Protein AF-A0A935CNL3-F1 (afdb_monomer_lite)

Radius of gyration: 14.22 Å; chains: 1; bounding box: 35×28×34 Å

Secondary structure (DSSP, 8-state):
---TT--TTTTEEEEE-S-SSS-----SSS-SEEEEETTTTEEEEEEE-TTT-SS-B---TTT-TTTTHHHHHHHHHHHHHH-SS-TTHHHHHHHHHHHHHHHHHTPPPPTTEEEEEE-TTS----B-HHHHTTTEEE-

Structure (mmCIF, N/CA/C/O backbone):
data_AF-A0A935CNL3-F1
#
_entry.id   AF-A0A935CNL3-F1
#
loop_
_atom_site.group_PDB
_atom_site.id
_atom_site.type_symbol
_atom_site.label_atom_id
_atom_site.label_alt_id
_atom_site.label_comp_id
_atom_site.label_asym_id
_atom_site.label_entity_id
_atom_site.label_seq_id
_atom_site.pdbx_PDB_ins_code
_atom_site.Cartn_x
_atom_site.Cartn_y
_atom_site.Cartn_z
_atom_site.occupancy
_atom_site.B_iso_or_equiv
_atom_site.auth_seq_id
_atom_site.auth_comp_id
_atom_site.auth_asym_id
_atom_site.auth_atom_id
_atom_site.pdbx_PDB_model_num
ATOM 1 N N . MET A 1 1 ? -12.147 -8.219 -18.347 1.00 42.09 1 MET A N 1
ATOM 2 C CA . MET A 1 1 ? -12.420 -8.353 -16.898 1.00 42.09 1 MET A CA 1
ATOM 3 C C . MET A 1 1 ? -11.067 -8.352 -16.211 1.00 42.09 1 MET A C 1
ATOM 5 O O . MET A 1 1 ? -10.337 -9.286 -16.493 1.00 42.09 1 MET A O 1
ATOM 9 N N . GLY A 1 2 ? -10.718 -7.278 -15.487 1.00 47.72 2 GLY A N 1
ATOM 10 C CA . GLY A 1 2 ? -9.345 -6.951 -15.050 1.00 47.72 2 GLY A CA 1
ATOM 11 C C . GLY A 1 2 ? -9.017 -7.225 -13.573 1.00 47.72 2 GLY A C 1
ATOM 12 O O . GLY A 1 2 ? -8.081 -6.627 -13.051 1.00 47.72 2 GLY A O 1
ATOM 13 N N . PHE A 1 3 ? -9.809 -8.076 -12.907 1.00 57.94 3 PHE A N 1
ATOM 14 C CA . PHE A 1 3 ? -9.701 -8.392 -11.477 1.00 57.94 3 PHE A CA 1
ATOM 15 C C . PHE A 1 3 ? -10.075 -9.843 -11.131 1.00 57.94 3 PHE A C 1
ATOM 17 O O . PHE A 1 3 ? -10.598 -10.118 -10.048 1.00 57.94 3 PHE A O 1
ATOM 24 N N . GLN A 1 4 ? -9.860 -10.792 -12.042 1.00 59.75 4 GLN A N 1
ATOM 25 C CA . GLN A 1 4 ? -10.315 -12.179 -11.856 1.00 59.75 4 GLN A CA 1
ATOM 26 C C . GLN A 1 4 ? -9.685 -12.866 -10.629 1.00 59.75 4 GLN A C 1
ATOM 28 O O . GLN A 1 4 ? -10.276 -13.785 -10.064 1.00 59.75 4 GLN A O 1
ATOM 33 N N . HIS A 1 5 ? -8.533 -12.380 -10.157 1.00 67.00 5 HIS A N 1
ATOM 34 C CA . HIS A 1 5 ? -7.832 -12.900 -8.975 1.00 67.00 5 HIS A CA 1
ATOM 35 C C . HIS A 1 5 ? -8.380 -12.424 -7.618 1.00 67.00 5 HIS A C 1
ATOM 37 O O . HIS A 1 5 ? -7.901 -12.868 -6.569 1.00 67.00 5 HIS A O 1
ATOM 43 N N . TYR A 1 6 ? -9.369 -11.532 -7.622 1.00 72.38 6 TYR A N 1
ATOM 44 C CA . TYR A 1 6 ? -9.961 -10.932 -6.429 1.00 72.38 6 TYR A CA 1
ATOM 45 C C . TYR A 1 6 ? -11.408 -11.395 -6.263 1.00 72.38 6 TYR A C 1
ATOM 47 O O . TYR A 1 6 ? -12.361 -10.618 -6.334 1.00 72.38 6 TYR A O 1
ATOM 55 N N . SER A 1 7 ? -11.579 -12.702 -6.070 1.00 75.88 7 SER A N 1
ATOM 56 C CA . SER A 1 7 ? -12.902 -13.291 -5.892 1.00 75.88 7 SER A CA 1
ATOM 57 C C . SER A 1 7 ? -13.419 -13.091 -4.460 1.00 75.88 7 SER A C 1
ATOM 59 O O . SER A 1 7 ? -12.696 -13.290 -3.477 1.00 75.88 7 SER A O 1
ATOM 61 N N . GLN A 1 8 ? -14.712 -12.774 -4.323 1.00 74.62 8 GLN A N 1
ATOM 62 C CA . GLN A 1 8 ? -15.372 -12.721 -3.011 1.00 74.62 8 GLN A CA 1
ATOM 63 C C . GLN A 1 8 ? -15.357 -14.083 -2.299 1.00 74.62 8 GLN A C 1
ATOM 65 O O . GLN A 1 8 ? -15.294 -14.140 -1.070 1.00 74.62 8 GLN A O 1
ATOM 70 N N . LYS A 1 9 ? -15.360 -15.192 -3.058 1.00 77.69 9 LYS A N 1
ATOM 71 C CA . LYS A 1 9 ? -15.259 -16.556 -2.508 1.00 77.69 9 LYS A CA 1
ATOM 72 C C . LYS A 1 9 ? -13.958 -16.740 -1.721 1.00 77.69 9 LYS A C 1
ATOM 74 O O . LYS A 1 9 ? -13.969 -17.310 -0.625 1.00 77.69 9 LYS A O 1
ATOM 79 N N . ASP A 1 10 ? -12.874 -16.147 -2.207 1.00 81.00 10 ASP A N 1
ATOM 80 C CA . ASP A 1 10 ? -11.557 -16.182 -1.565 1.00 81.00 10 ASP A CA 1
ATOM 81 C C . ASP A 1 10 ? -11.392 -15.107 -0.479 1.00 81.00 10 ASP A C 1
ATOM 83 O O . ASP A 1 10 ? -10.337 -15.002 0.142 1.00 81.00 10 ASP A O 1
ATOM 87 N N . GLY A 1 11 ? -12.451 -14.342 -0.191 1.00 81.62 11 GLY A N 1
ATOM 88 C CA . GLY A 1 11 ? -12.484 -13.331 0.863 1.00 81.62 11 GLY A CA 1
ATOM 89 C C . GLY A 1 11 ? -12.045 -11.937 0.427 1.00 81.62 11 GLY A C 1
ATOM 90 O O . GLY A 1 11 ? -11.895 -11.086 1.300 1.00 81.62 11 GLY A O 1
ATOM 91 N N . TRP A 1 12 ? -11.842 -11.702 -0.874 1.00 83.62 12 TRP A N 1
ATOM 92 C CA . TRP A 1 12 ? -11.482 -10.388 -1.405 1.00 83.62 12 TRP A CA 1
ATOM 93 C C . TRP A 1 12 ? -12.696 -9.472 -1.550 1.00 83.62 12 TRP A C 1
ATOM 95 O O . TRP A 1 12 ? -13.738 -9.860 -2.074 1.00 83.62 12 TRP A O 1
ATOM 105 N N . GLU A 1 13 ? -12.518 -8.228 -1.131 1.00 83.88 13 GLU A N 1
ATOM 106 C CA . GLU A 1 13 ? -13.476 -7.138 -1.245 1.00 83.88 13 GLU A CA 1
ATOM 107 C C . GLU A 1 13 ? -12.783 -5.970 -1.948 1.00 83.88 13 GLU A C 1
ATOM 109 O O . GLU A 1 13 ? -11.733 -5.499 -1.503 1.00 83.88 13 GLU A O 1
ATOM 114 N N . PHE A 1 14 ? -13.350 -5.513 -3.067 1.00 79.56 14 PHE A N 1
ATOM 115 C CA . PHE A 1 14 ? -12.860 -4.310 -3.729 1.00 79.56 14 PHE A CA 1
ATOM 116 C C . PHE A 1 14 ? -13.312 -3.080 -2.972 1.00 79.56 14 PHE A C 1
ATOM 118 O O . PHE A 1 14 ? -14.503 -2.857 -2.781 1.00 79.56 14 PHE A O 1
ATOM 125 N N . ILE A 1 15 ? -12.331 -2.278 -2.588 1.00 77.25 15 ILE A N 1
ATOM 126 C CA . ILE A 1 15 ? -12.545 -0.976 -1.971 1.00 77.25 15 ILE A CA 1
ATOM 127 C C . ILE A 1 15 ? -12.544 0.109 -3.052 1.00 77.25 15 ILE A C 1
ATOM 129 O O . ILE A 1 15 ? -13.285 1.084 -2.961 1.00 77.25 15 ILE A O 1
ATOM 133 N N . GLN A 1 16 ? -11.739 -0.088 -4.103 1.00 72.25 16 GLN A N 1
ATOM 134 C CA . GLN A 1 16 ? -11.668 0.782 -5.275 1.00 72.25 16 GLN A CA 1
ATOM 135 C C . GLN A 1 16 ? -11.204 -0.007 -6.506 1.00 72.25 16 GLN A C 1
ATOM 137 O O . GLN A 1 16 ? -10.360 -0.894 -6.391 1.00 72.25 16 GLN A O 1
ATOM 142 N N . GLY A 1 17 ? -11.709 0.342 -7.688 1.00 57.78 17 GLY A N 1
ATOM 143 C CA . GLY A 1 17 ? -11.221 -0.172 -8.968 1.00 57.78 17 GLY A CA 1
ATOM 144 C C . GLY A 1 17 ? -11.500 0.800 -10.122 1.00 57.78 17 GLY A C 1
ATOM 145 O O . GLY A 1 17 ? -12.279 1.741 -9.947 1.00 57.78 17 GLY A O 1
ATOM 146 N N . PRO A 1 18 ? -10.902 0.581 -11.307 1.00 47.66 18 PRO A N 1
ATOM 147 C CA . PRO A 1 18 ? -11.195 1.332 -12.511 1.00 47.66 18 PRO A CA 1
ATOM 148 C C . PRO A 1 18 ? -12.648 1.054 -12.897 1.00 47.66 18 PRO A C 1
ATOM 150 O O . PRO A 1 18 ? -13.087 -0.094 -12.980 1.00 47.66 18 PRO A O 1
ATOM 153 N N . SER A 1 19 ? -13.393 2.138 -13.070 1.00 40.72 19 SER A N 1
ATOM 154 C CA . SER A 1 19 ? -14.832 2.198 -13.323 1.00 40.72 19 SER A CA 1
ATOM 155 C C . SER A 1 19 ? -15.394 1.019 -14.133 1.00 40.72 19 SER A C 1
ATOM 157 O O . SER A 1 19 ? -15.134 0.893 -15.330 1.00 40.72 19 SER A O 1
ATOM 159 N N . GLY A 1 20 ? -16.241 0.214 -13.485 1.00 31.59 20 GLY A N 1
ATOM 160 C CA . GLY A 1 20 ? -17.064 -0.817 -14.112 1.00 31.59 20 GLY A CA 1
ATOM 161 C C . GLY A 1 20 ? -18.335 -1.094 -13.301 1.00 31.59 20 GLY A C 1
ATOM 162 O O . GLY A 1 20 ? -18.292 -1.764 -12.277 1.00 31.59 20 GLY A O 1
ATOM 163 N N . SER A 1 21 ? -19.472 -0.593 -13.795 1.00 30.62 21 SER A N 1
ATOM 164 C CA . SER A 1 21 ? -20.876 -0.764 -13.348 1.00 30.62 21 SER A CA 1
ATOM 165 C C . SER A 1 21 ? -21.386 -0.100 -12.054 1.00 30.62 21 SER A C 1
ATOM 167 O O . SER A 1 21 ? -22.590 0.118 -11.973 1.00 30.62 21 SER A O 1
ATOM 169 N N . GLN A 1 22 ? -20.549 0.337 -11.110 1.00 34.78 22 GLN A N 1
ATOM 170 C CA . GLN A 1 22 ? -20.967 1.296 -10.068 1.00 34.78 22 GLN A CA 1
ATOM 171 C C . GLN A 1 22 ? -19.865 2.339 -9.875 1.00 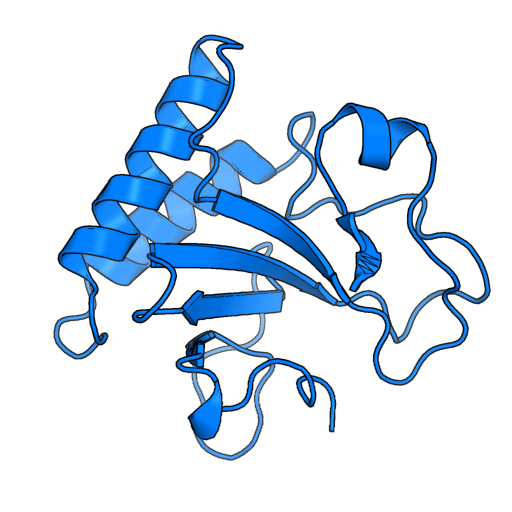34.78 22 GLN A C 1
ATOM 173 O O . GLN A 1 22 ? -18.770 2.037 -9.410 1.00 34.78 22 GLN A O 1
ATOM 178 N N . GLY A 1 23 ? -20.116 3.545 -10.384 1.00 37.50 23 GLY A N 1
ATOM 179 C CA . GLY A 1 23 ? -19.107 4.579 -10.562 1.00 37.50 23 GLY A CA 1
ATOM 180 C C . GLY A 1 23 ? -18.668 5.226 -9.256 1.00 37.50 23 GLY A C 1
ATOM 181 O O . GLY A 1 23 ? -19.484 5.827 -8.575 1.00 37.50 23 GLY A O 1
ATOM 182 N N . HIS A 1 24 ? -17.363 5.200 -8.989 1.00 34.09 24 HIS A N 1
ATOM 183 C CA . HIS A 1 24 ? -16.678 6.223 -8.205 1.00 34.09 24 HIS A CA 1
ATOM 184 C C . HIS A 1 24 ? -15.391 6.624 -8.949 1.00 34.09 24 HIS A C 1
ATOM 186 O O . HIS A 1 24 ? -14.572 5.785 -9.311 1.00 34.09 24 HIS A O 1
ATOM 192 N N . PHE A 1 25 ? -15.327 7.922 -9.251 1.00 32.03 25 PHE A N 1
ATOM 193 C CA . PHE A 1 25 ? -14.335 8.734 -9.967 1.00 32.03 25 PHE A CA 1
ATOM 194 C C . PHE A 1 25 ? -13.012 8.078 -10.411 1.00 32.03 25 PHE A C 1
ATOM 196 O O . PHE A 1 25 ? -12.096 7.846 -9.627 1.00 32.03 25 PHE A O 1
ATOM 203 N N . VAL A 1 26 ? -12.887 7.931 -11.733 1.00 42.19 26 VAL A N 1
ATOM 204 C CA . VAL A 1 26 ? -11.616 7.894 -12.464 1.00 42.19 26 VAL A CA 1
ATOM 205 C C . VAL A 1 26 ? -11.204 9.339 -12.731 1.00 42.19 26 VAL A C 1
ATOM 207 O O . VAL A 1 26 ? -11.957 10.048 -13.384 1.00 42.19 26 VAL A O 1
ATOM 210 N N . THR A 1 27 ? -10.054 9.745 -12.186 1.00 36.88 27 THR A N 1
ATOM 211 C CA . THR A 1 27 ? -9.025 10.667 -12.722 1.00 36.88 27 THR A CA 1
ATOM 212 C C . THR A 1 27 ? -8.308 11.324 -11.545 1.00 36.88 27 THR A C 1
ATOM 214 O O . THR A 1 27 ? -8.741 12.338 -11.003 1.00 36.88 27 THR A O 1
ATOM 217 N N . GLY A 1 28 ? -7.188 10.743 -11.148 1.00 37.88 28 GLY A N 1
ATOM 218 C CA . GLY A 1 28 ? -6.268 11.307 -10.174 1.00 37.88 28 GLY A CA 1
ATOM 219 C C . GLY A 1 28 ? -5.082 10.370 -10.061 1.00 37.88 28 GLY A C 1
ATOM 220 O O . GLY A 1 28 ? -5.210 9.188 -10.354 1.00 37.88 28 GLY A O 1
ATOM 221 N N . SER A 1 29 ? -3.924 10.873 -9.663 1.00 50.22 29 SER A N 1
ATOM 222 C CA . SER A 1 29 ? -2.673 10.125 -9.481 1.00 50.22 29 SER A CA 1
ATOM 223 C C . SER A 1 29 ? -2.726 9.020 -8.405 1.00 50.22 29 SER A C 1
ATOM 225 O O . SER A 1 29 ? -1.680 8.650 -7.885 1.00 50.22 29 SER A O 1
ATOM 227 N N . SER A 1 30 ? -3.910 8.518 -8.047 1.00 64.00 30 SER A N 1
ATOM 228 C CA . SER A 1 30 ? -4.182 7.483 -7.051 1.00 64.00 30 SER A CA 1
ATOM 229 C C . SER A 1 30 ? -3.923 6.072 -7.588 1.00 64.00 30 SER A C 1
ATOM 231 O O . SER A 1 30 ? -3.618 5.884 -8.763 1.00 64.00 30 SER A O 1
ATOM 233 N N . PHE A 1 31 ? -4.044 5.068 -6.718 1.00 72.69 31 PHE A N 1
ATOM 234 C CA . PHE A 1 31 ? -4.003 3.661 -7.117 1.00 72.69 31 PHE A CA 1
ATOM 235 C C . PHE A 1 31 ? -5.104 3.350 -8.142 1.00 72.69 31 PHE A C 1
ATOM 237 O O . PHE A 1 31 ? -6.212 3.883 -8.042 1.00 72.69 31 PHE A O 1
ATOM 244 N N . ASP A 1 32 ? -4.813 2.467 -9.098 1.00 72.06 32 ASP A N 1
ATOM 245 C CA . ASP A 1 32 ? -5.811 2.000 -10.065 1.00 72.06 32 ASP A CA 1
ATOM 246 C C . ASP A 1 32 ? -6.851 1.101 -9.385 1.00 72.06 32 ASP A C 1
ATOM 248 O O . ASP A 1 32 ? -7.997 1.027 -9.822 1.00 72.06 32 ASP A O 1
ATOM 252 N N . GLY A 1 33 ? -6.479 0.445 -8.284 1.00 77.50 33 GLY A N 1
ATOM 253 C CA . GLY A 1 33 ? -7.416 -0.279 -7.441 1.00 77.50 33 GLY A CA 1
ATOM 254 C C . GLY A 1 33 ? -6.891 -0.539 -6.036 1.00 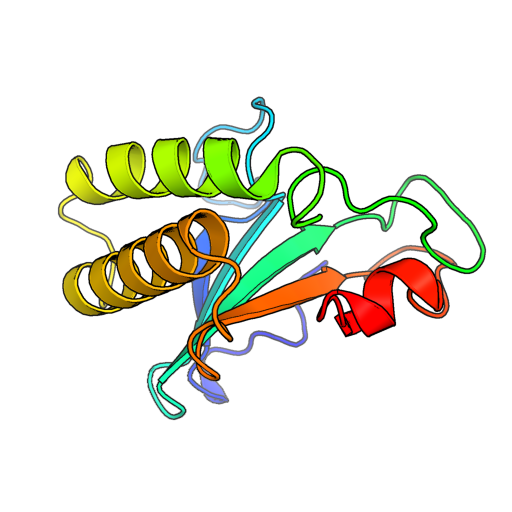77.50 33 GLY A C 1
ATOM 255 O O . GLY A 1 33 ? -5.706 -0.390 -5.739 1.00 77.50 33 GLY A O 1
ATOM 256 N N . MET A 1 34 ? -7.799 -0.961 -5.166 1.00 84.81 34 MET A N 1
ATOM 257 C CA . MET A 1 34 ? -7.487 -1.414 -3.822 1.00 84.81 34 MET A CA 1
ATOM 258 C C . MET A 1 34 ? -8.437 -2.537 -3.432 1.00 84.81 34 MET A C 1
ATOM 260 O O . MET A 1 34 ? -9.658 -2.400 -3.556 1.00 84.81 34 MET A O 1
ATOM 264 N N . ALA A 1 35 ? -7.875 -3.635 -2.942 1.00 88.00 35 ALA A N 1
ATOM 265 C CA . ALA A 1 35 ? -8.638 -4.803 -2.533 1.00 88.00 35 ALA A CA 1
ATOM 266 C C . ALA A 1 35 ? -8.184 -5.293 -1.160 1.00 88.00 35 ALA A C 1
ATOM 268 O O . ALA A 1 35 ? -6.987 -5.414 -0.902 1.00 88.00 35 ALA A O 1
ATOM 269 N N . TYR A 1 36 ? -9.142 -5.602 -0.292 1.00 89.25 36 TYR A N 1
ATOM 270 C CA . TYR A 1 36 ? -8.890 -6.131 1.042 1.00 89.25 36 TYR A CA 1
ATOM 271 C C . TYR A 1 36 ? -9.376 -7.576 1.140 1.00 89.25 36 TYR A C 1
ATOM 273 O O . TYR A 1 36 ? -10.503 -7.888 0.765 1.00 89.25 36 TYR A O 1
ATOM 281 N N . ASN A 1 37 ? -8.532 -8.474 1.639 1.00 90.81 37 ASN A N 1
ATOM 282 C CA . ASN A 1 37 ? -8.901 -9.838 1.964 1.00 90.81 37 ASN A CA 1
ATOM 283 C C . ASN A 1 37 ? -9.157 -9.959 3.465 1.00 90.81 37 ASN A C 1
ATOM 285 O O . ASN A 1 37 ? -8.213 -10.021 4.250 1.00 90.81 37 ASN A O 1
ATOM 289 N N . LYS A 1 38 ? -10.424 -10.072 3.864 1.00 87.94 38 LYS A N 1
ATOM 290 C CA . LYS A 1 38 ? -10.799 -10.186 5.284 1.00 87.94 38 LYS A CA 1
ATOM 291 C C . LYS A 1 38 ? -10.400 -11.506 5.941 1.00 87.94 38 LYS A C 1
ATOM 293 O O . LYS A 1 38 ? -10.314 -11.576 7.160 1.00 87.94 38 LYS A O 1
ATOM 298 N N . LYS A 1 39 ? -10.201 -12.570 5.154 1.00 87.81 39 LYS A N 1
ATOM 299 C CA . LYS A 1 39 ? -9.810 -13.889 5.678 1.00 87.81 39 LYS A CA 1
ATOM 300 C C . LYS A 1 39 ? -8.326 -13.927 6.023 1.00 87.81 39 LYS A C 1
ATOM 302 O O . LYS A 1 39 ? -7.940 -14.589 6.977 1.00 87.81 39 LYS A O 1
ATOM 307 N N . LEU A 1 40 ? -7.515 -13.244 5.220 1.00 90.75 40 LEU A N 1
ATOM 308 C CA . LEU A 1 40 ? -6.058 -13.232 5.339 1.00 90.75 40 LEU A CA 1
ATOM 309 C C . LEU A 1 40 ? -5.518 -11.948 5.984 1.00 90.75 40 LEU A C 1
ATOM 311 O O . LEU A 1 40 ? -4.320 -11.864 6.226 1.00 90.75 40 LEU A O 1
ATOM 315 N N . ASP A 1 41 ? -6.384 -10.959 6.229 1.00 92.62 41 ASP A N 1
ATOM 316 C CA . ASP A 1 41 ? -6.021 -9.600 6.643 1.00 92.62 41 ASP A CA 1
ATOM 317 C C . ASP A 1 41 ? -4.955 -8.981 5.719 1.00 92.62 41 ASP A C 1
ATOM 319 O O . ASP A 1 41 ? -3.941 -8.452 6.165 1.00 92.62 41 ASP A O 1
ATOM 323 N N . LEU A 1 42 ? -5.174 -9.089 4.402 1.00 92.88 42 LEU A N 1
ATOM 324 C CA . LEU A 1 42 ? -4.259 -8.579 3.374 1.00 92.88 42 LEU A CA 1
ATOM 325 C C . LEU A 1 42 ? -4.883 -7.417 2.610 1.00 92.88 42 LEU A C 1
ATOM 327 O O . LEU A 1 42 ? -6.021 -7.506 2.163 1.00 92.88 42 LEU A O 1
ATOM 331 N N . LEU A 1 43 ? -4.113 -6.359 2.397 1.00 92.25 43 LEU A N 1
ATOM 332 C CA . LEU A 1 43 ? -4.471 -5.207 1.586 1.00 92.25 43 LEU A CA 1
ATOM 333 C C . LEU A 1 43 ? -3.557 -5.137 0.362 1.00 92.25 43 LEU A C 1
ATOM 335 O O . LEU A 1 43 ? -2.346 -4.963 0.495 1.00 92.25 43 LEU A O 1
ATOM 339 N N . ASP A 1 44 ? -4.148 -5.218 -0.824 1.00 90.06 44 ASP A N 1
ATOM 340 C CA . ASP A 1 44 ? -3.446 -5.024 -2.088 1.00 90.06 44 ASP A CA 1
ATOM 341 C C . ASP A 1 44 ? -3.694 -3.602 -2.595 1.00 90.06 44 ASP A C 1
ATOM 343 O O . ASP A 1 44 ? -4.838 -3.220 -2.852 1.00 90.06 44 ASP A O 1
ATOM 347 N N . LEU A 1 45 ? -2.614 -2.836 -2.755 1.00 88.00 45 LEU A N 1
ATOM 348 C CA . LEU A 1 45 ? -2.600 -1.549 -3.451 1.00 88.00 45 LEU A CA 1
ATOM 349 C C . LEU A 1 45 ? -2.200 -1.806 -4.898 1.00 88.00 45 LEU A C 1
ATOM 351 O O . LEU A 1 45 ? -1.092 -2.282 -5.154 1.00 88.00 45 LEU A O 1
ATOM 355 N N . ILE A 1 46 ? -3.111 -1.534 -5.827 1.00 83.31 46 ILE A N 1
ATOM 356 C CA . ILE A 1 46 ? -3.030 -2.036 -7.196 1.00 83.31 46 ILE A CA 1
ATOM 357 C C . ILE A 1 46 ? -2.713 -0.895 -8.163 1.00 83.31 46 ILE A C 1
ATOM 359 O O . ILE A 1 46 ? -3.377 0.140 -8.164 1.00 83.31 46 ILE A O 1
ATOM 363 N N . ASP A 1 47 ? -1.723 -1.116 -9.022 1.00 76.94 47 ASP A N 1
ATOM 364 C CA . ASP A 1 47 ? -1.393 -0.274 -10.174 1.00 76.94 47 ASP A CA 1
ATOM 365 C C . ASP A 1 47 ? -1.531 -1.132 -11.442 1.00 76.94 47 ASP A C 1
ATOM 367 O O . ASP A 1 47 ? -0.738 -2.040 -11.694 1.00 76.94 47 ASP A O 1
ATOM 371 N N . ASN A 1 48 ? -2.583 -0.900 -12.222 1.00 70.56 48 ASN A N 1
ATOM 372 C CA . ASN A 1 48 ? -2.880 -1.643 -13.437 1.00 70.56 48 ASN A CA 1
ATOM 373 C C . ASN A 1 48 ? -2.100 -1.034 -14.607 1.00 70.56 48 ASN A C 1
ATOM 375 O O . ASN A 1 48 ? -2.249 0.135 -14.964 1.00 70.56 48 ASN A O 1
ATOM 379 N N . LYS A 1 49 ? -1.262 -1.842 -15.254 1.00 67.38 49 LYS A N 1
ATOM 380 C CA . LYS A 1 49 ? -0.430 -1.389 -16.382 1.00 67.38 49 LYS A CA 1
ATOM 381 C C . LYS A 1 49 ? -0.749 -2.091 -17.700 1.00 67.38 49 LYS A C 1
ATOM 383 O O . LYS A 1 49 ? -0.014 -1.923 -18.672 1.00 67.38 49 LYS A O 1
ATOM 388 N N . SER A 1 50 ? -1.879 -2.797 -17.751 1.00 55.09 50 SER A N 1
ATOM 389 C CA . SER A 1 50 ? -2.338 -3.626 -18.878 1.00 55.09 50 SER A CA 1
ATOM 390 C C . SER A 1 50 ? -2.359 -2.950 -20.255 1.00 55.09 50 SER A C 1
ATOM 392 O O . SER A 1 50 ? -2.198 -3.644 -21.254 1.00 55.09 50 SER A O 1
ATOM 394 N N . LEU A 1 51 ? -2.507 -1.624 -20.346 1.00 49.69 51 LEU A N 1
ATOM 395 C CA . LEU A 1 51 ? -2.720 -0.950 -21.635 1.00 49.69 51 LEU A CA 1
ATOM 396 C C . LEU A 1 51 ? -1.449 -0.444 -22.339 1.00 49.69 51 LEU A C 1
ATOM 398 O O . LEU A 1 51 ? -1.513 -0.161 -23.530 1.00 49.69 51 LEU A O 1
ATOM 402 N N . ASN A 1 52 ? -0.302 -0.328 -21.653 1.00 47.28 52 ASN A N 1
ATOM 403 C CA . ASN A 1 52 ? 0.813 0.487 -22.170 1.00 47.28 52 ASN A CA 1
ATOM 404 C C . ASN A 1 52 ? 2.128 -0.248 -22.483 1.00 47.28 52 ASN A C 1
ATOM 406 O O . ASN A 1 52 ? 3.038 0.399 -23.005 1.00 47.28 52 ASN A O 1
ATOM 410 N N . ARG A 1 53 ? 2.286 -1.555 -22.204 1.00 48.16 53 ARG A N 1
ATOM 411 C CA . ARG A 1 53 ? 3.516 -2.288 -22.580 1.00 48.16 53 ARG A CA 1
ATOM 412 C C . ARG A 1 53 ? 3.347 -3.792 -22.806 1.00 48.16 53 ARG A C 1
ATOM 414 O O . ARG A 1 53 ? 2.720 -4.497 -22.018 1.00 48.16 53 ARG A O 1
ATOM 421 N N . ALA A 1 54 ? 4.055 -4.277 -23.825 1.00 50.00 54 ALA A N 1
ATOM 422 C CA . ALA A 1 54 ? 4.551 -5.647 -23.894 1.00 50.00 54 ALA A CA 1
ATOM 423 C C . ALA A 1 54 ? 5.853 -5.777 -23.081 1.00 50.00 54 ALA A C 1
ATOM 425 O O . ALA A 1 54 ? 6.721 -4.904 -23.165 1.00 50.00 54 ALA A O 1
ATOM 426 N N . GLY A 1 55 ? 5.991 -6.846 -22.290 1.00 56.12 55 GLY A N 1
ATOM 427 C CA . GLY A 1 55 ? 7.166 -7.102 -21.442 1.00 56.12 55 GLY A CA 1
ATOM 428 C C . GLY A 1 55 ? 7.092 -6.498 -20.031 1.00 56.12 55 GLY A C 1
ATOM 429 O O . GLY A 1 55 ? 6.032 -6.092 -19.566 1.00 56.12 55 GLY A O 1
ATOM 430 N N . ASN A 1 56 ? 8.217 -6.477 -19.308 1.00 54.62 56 ASN A N 1
ATOM 431 C CA . ASN A 1 56 ? 8.235 -6.090 -17.891 1.00 54.62 56 ASN A CA 1
ATOM 432 C C . ASN A 1 56 ? 7.842 -4.620 -17.665 1.00 54.62 56 ASN A C 1
ATOM 434 O O . ASN A 1 56 ? 8.369 -3.707 -18.314 1.00 54.62 56 ASN A O 1
ATOM 438 N N . VAL A 1 57 ? 6.995 -4.376 -16.660 1.00 57.56 57 VAL A N 1
ATOM 439 C CA . VAL A 1 57 ? 6.699 -3.017 -16.191 1.00 57.56 57 VAL A CA 1
ATOM 440 C C . VAL A 1 57 ? 7.954 -2.432 -15.557 1.00 57.56 57 VAL A C 1
ATOM 442 O O . VAL A 1 57 ? 8.463 -2.938 -14.557 1.00 57.56 57 VAL A O 1
ATOM 445 N N . SER A 1 58 ? 8.459 -1.346 -16.141 1.00 56.81 58 SER A N 1
ATOM 446 C 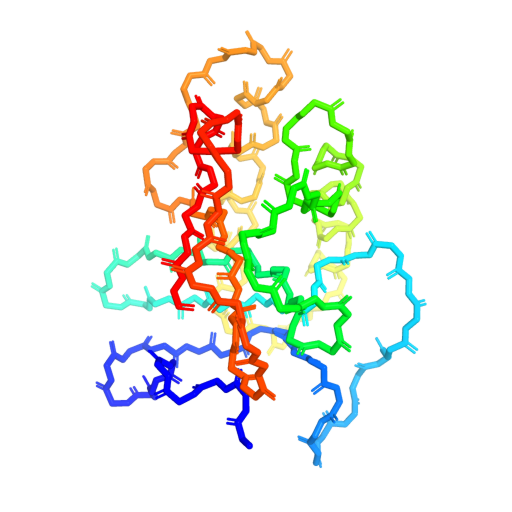CA . SER A 1 58 ? 9.598 -0.591 -15.609 1.00 56.81 58 SER A CA 1
ATOM 447 C C . SER A 1 58 ? 9.179 0.569 -14.701 1.00 56.81 58 SER A C 1
ATOM 449 O O . SER A 1 58 ? 10.038 1.220 -14.114 1.00 56.81 58 SER A O 1
ATOM 451 N N . SER A 1 59 ? 7.878 0.864 -14.599 1.00 59.06 59 SER A N 1
ATOM 452 C CA . SER A 1 59 ? 7.359 1.979 -13.805 1.00 59.06 59 SER A CA 1
ATOM 453 C C . SER A 1 59 ? 5.970 1.689 -13.241 1.00 59.06 59 SER A C 1
ATOM 455 O O . SER A 1 59 ? 5.017 1.542 -14.005 1.00 59.06 59 SER A O 1
ATOM 457 N N . ALA A 1 60 ? 5.862 1.703 -11.915 1.00 63.62 60 ALA A N 1
ATOM 458 C CA . ALA A 1 60 ? 4.601 1.612 -11.192 1.00 63.62 60 ALA A CA 1
ATOM 459 C C . ALA A 1 60 ? 4.439 2.844 -10.293 1.00 63.62 60 ALA A C 1
ATOM 461 O O . ALA A 1 60 ? 4.501 2.761 -9.072 1.00 63.62 60 ALA A O 1
ATOM 462 N N . THR A 1 61 ? 4.398 4.035 -10.900 1.00 67.94 61 THR A N 1
ATOM 463 C CA . THR A 1 61 ? 4.641 5.310 -10.199 1.00 67.94 61 THR A CA 1
ATOM 464 C C . THR A 1 61 ? 3.694 5.557 -9.035 1.00 67.94 61 THR A C 1
ATOM 466 O O . THR A 1 61 ? 4.108 6.203 -8.076 1.00 67.94 61 THR A O 1
ATOM 469 N N . ALA A 1 62 ? 2.465 5.034 -9.103 1.00 69.94 62 ALA A N 1
ATOM 470 C CA . ALA A 1 62 ? 1.479 5.179 -8.042 1.00 69.94 62 ALA A CA 1
ATOM 471 C C . ALA A 1 62 ? 1.833 4.376 -6.780 1.00 69.94 62 ALA A C 1
ATOM 473 O O . ALA A 1 62 ? 1.524 4.820 -5.678 1.00 69.94 62 ALA A O 1
ATOM 474 N N . ILE A 1 63 ? 2.500 3.229 -6.940 1.00 75.06 63 ILE A N 1
ATOM 475 C CA . ILE A 1 63 ? 2.867 2.315 -5.849 1.00 75.06 63 ILE A CA 1
ATOM 476 C C . ILE A 1 63 ? 4.379 2.252 -5.585 1.00 75.06 63 ILE A C 1
ATOM 478 O O . ILE A 1 63 ? 4.796 1.577 -4.653 1.00 75.06 63 ILE A O 1
ATOM 482 N N . ASP A 1 64 ? 5.213 2.939 -6.370 1.00 78.94 64 ASP A N 1
ATOM 483 C CA . ASP A 1 64 ? 6.671 2.971 -6.200 1.00 78.94 64 ASP A CA 1
ATOM 484 C C . ASP A 1 64 ? 7.042 3.759 -4.926 1.00 78.94 64 ASP A C 1
ATOM 486 O O . ASP A 1 64 ? 6.781 4.970 -4.864 1.00 78.94 64 ASP A O 1
ATOM 490 N N . PRO A 1 65 ? 7.676 3.117 -3.920 1.00 78.06 65 PRO A N 1
ATOM 491 C CA . PRO A 1 65 ? 8.092 3.768 -2.676 1.00 78.06 65 PRO A CA 1
ATOM 492 C C . PRO A 1 65 ? 9.016 4.972 -2.871 1.00 78.06 65 PRO A C 1
ATOM 494 O O . PRO A 1 65 ? 9.029 5.869 -2.035 1.00 78.06 65 PRO A O 1
ATOM 497 N N . ALA A 1 66 ? 9.770 5.010 -3.973 1.00 77.06 66 ALA A N 1
ATOM 498 C CA . ALA A 1 66 ? 10.692 6.101 -4.286 1.00 77.06 66 ALA A CA 1
ATOM 499 C C . ALA A 1 66 ? 10.032 7.269 -5.046 1.00 77.06 66 ALA A C 1
ATOM 501 O O . ALA A 1 66 ? 10.729 8.195 -5.459 1.00 77.06 66 ALA A O 1
ATOM 502 N N . LYS A 1 67 ? 8.719 7.203 -5.304 1.00 80.94 67 LYS A N 1
ATOM 503 C CA . LYS A 1 67 ? 7.981 8.204 -6.088 1.00 80.94 67 LYS A CA 1
ATOM 504 C C . LYS A 1 67 ? 6.728 8.668 -5.350 1.00 80.94 67 LYS A C 1
ATOM 506 O O . LYS A 1 67 ? 6.832 9.393 -4.368 1.00 80.94 67 LYS A O 1
ATOM 511 N N . ASN A 1 68 ? 5.548 8.246 -5.808 1.00 81.25 68 ASN A N 1
ATOM 512 C CA . ASN A 1 68 ? 4.282 8.838 -5.381 1.00 81.25 68 ASN A CA 1
ATOM 513 C C . ASN A 1 68 ? 3.583 8.028 -4.286 1.00 81.25 68 ASN A C 1
ATOM 515 O O . ASN A 1 68 ? 2.538 8.461 -3.812 1.00 81.25 68 ASN A O 1
ATOM 519 N N . LEU A 1 69 ? 4.137 6.886 -3.851 1.00 83.81 69 LEU A N 1
ATOM 520 C CA . LEU A 1 69 ? 3.472 6.023 -2.870 1.00 83.81 69 LEU A CA 1
ATOM 521 C C . LEU A 1 69 ? 3.093 6.782 -1.590 1.00 83.81 69 LEU A C 1
ATOM 523 O O . LEU A 1 69 ? 1.983 6.618 -1.100 1.00 83.81 69 LEU A O 1
ATOM 527 N N . ALA A 1 70 ? 3.976 7.639 -1.067 1.00 86.69 70 ALA A N 1
ATOM 528 C CA . ALA A 1 70 ? 3.696 8.436 0.130 1.00 86.69 70 ALA A CA 1
ATOM 529 C C . ALA A 1 70 ? 2.481 9.358 -0.058 1.00 86.69 70 ALA A C 1
ATOM 531 O O . ALA A 1 70 ? 1.535 9.304 0.723 1.00 86.69 70 ALA A O 1
ATOM 532 N N . GLN A 1 71 ? 2.494 10.151 -1.131 1.00 84.56 71 GLN A N 1
ATOM 533 C CA . GLN A 1 71 ? 1.415 11.075 -1.473 1.00 84.56 71 GLN A CA 1
ATOM 534 C C . GLN A 1 71 ? 0.095 10.338 -1.728 1.00 84.56 71 GLN A C 1
ATOM 536 O O . GLN A 1 71 ? -0.967 10.797 -1.313 1.00 84.56 71 GLN A O 1
ATOM 541 N N . ASN A 1 72 ? 0.158 9.178 -2.378 1.00 83.88 72 ASN A N 1
ATOM 542 C CA . ASN A 1 72 ? -1.018 8.382 -2.700 1.00 83.88 72 ASN A CA 1
ATOM 543 C C . ASN A 1 72 ? -1.619 7.710 -1.468 1.00 83.88 72 ASN A C 1
ATOM 545 O O . ASN A 1 72 ? -2.838 7.665 -1.341 1.00 83.88 72 ASN A O 1
ATOM 549 N N . LEU A 1 73 ? -0.782 7.252 -0.532 1.00 88.44 73 LEU A N 1
ATOM 550 C CA . LEU A 1 73 ? -1.240 6.791 0.778 1.00 88.44 73 LEU A CA 1
ATOM 551 C C . LEU A 1 73 ? -1.925 7.925 1.552 1.00 88.44 73 LEU A C 1
ATOM 553 O O . LEU A 1 73 ? -2.995 7.703 2.109 1.00 88.44 73 LEU A O 1
ATOM 557 N N . ASP A 1 74 ? -1.355 9.134 1.556 1.00 87.75 74 ASP A N 1
ATOM 558 C CA . ASP A 1 74 ? -1.942 10.291 2.248 1.00 87.75 74 ASP A CA 1
ATOM 559 C C . ASP A 1 74 ? -3.316 10.665 1.658 1.00 87.75 74 ASP A C 1
ATOM 561 O O . ASP A 1 74 ? -4.288 10.846 2.399 1.00 87.75 74 ASP A O 1
ATOM 565 N N . ALA A 1 75 ? -3.428 10.702 0.326 1.00 84.94 75 ALA A N 1
ATOM 566 C CA . ALA A 1 75 ? -4.689 10.959 -0.369 1.00 84.94 75 ALA A CA 1
ATOM 567 C C . ALA A 1 75 ? -5.747 9.881 -0.075 1.00 84.94 75 ALA A C 1
ATOM 569 O O . ALA A 1 75 ? -6.911 10.197 0.178 1.00 84.94 75 ALA A O 1
ATOM 570 N N . GLU A 1 76 ? -5.341 8.612 -0.060 1.00 85.81 76 GLU A N 1
ATOM 571 C CA . GLU A 1 76 ? -6.245 7.488 0.170 1.00 85.81 76 GLU A CA 1
ATOM 572 C C . GLU A 1 76 ? -6.734 7.426 1.625 1.00 85.81 76 GLU A C 1
ATOM 574 O O . GLU A 1 76 ? -7.918 7.200 1.879 1.00 85.81 76 GLU A O 1
ATOM 579 N N . ILE A 1 77 ? -5.860 7.725 2.592 1.00 89.50 77 ILE A N 1
ATOM 580 C CA . ILE A 1 77 ? -6.232 7.865 4.007 1.00 89.50 77 ILE A CA 1
ATOM 581 C C . ILE A 1 77 ? -7.266 8.980 4.182 1.00 89.50 77 ILE A C 1
ATOM 583 O O . ILE A 1 77 ? -8.261 8.785 4.889 1.00 89.50 77 ILE A O 1
ATOM 587 N N . ALA A 1 78 ? -7.054 10.138 3.550 1.00 87.12 78 ALA A N 1
ATOM 588 C CA . ALA A 1 78 ? -7.989 11.258 3.618 1.00 87.12 78 ALA A CA 1
ATOM 589 C C . ALA A 1 78 ? -9.356 10.883 3.026 1.00 87.12 78 ALA A C 1
ATOM 591 O O . ALA A 1 78 ? -10.389 11.112 3.660 1.00 87.12 78 ALA A O 1
ATOM 592 N N . ARG A 1 79 ? -9.360 10.227 1.859 1.00 83.62 79 ARG A N 1
ATOM 593 C CA . ARG A 1 79 ? -10.575 9.762 1.181 1.00 83.62 79 ARG A CA 1
ATOM 594 C C . ARG A 1 79 ? -11.365 8.774 2.035 1.00 83.62 79 ARG A C 1
ATOM 596 O O . ARG A 1 79 ? -12.538 9.012 2.311 1.00 83.62 79 ARG A O 1
ATOM 603 N N . LEU A 1 80 ? -10.726 7.698 2.499 1.00 84.44 80 LEU A N 1
ATOM 604 C CA . LEU A 1 80 ? -11.390 6.670 3.304 1.00 84.44 80 LEU A CA 1
ATOM 605 C C . LEU A 1 80 ? -11.884 7.196 4.649 1.00 84.44 80 LEU A C 1
ATOM 607 O O . LEU A 1 80 ? -12.909 6.732 5.139 1.00 84.44 80 LEU A O 1
ATOM 611 N N . THR A 1 81 ? -11.196 8.170 5.248 1.00 86.31 81 THR A N 1
ATOM 612 C CA . THR A 1 81 ? -11.669 8.802 6.489 1.00 86.31 81 THR A CA 1
ATOM 613 C C . T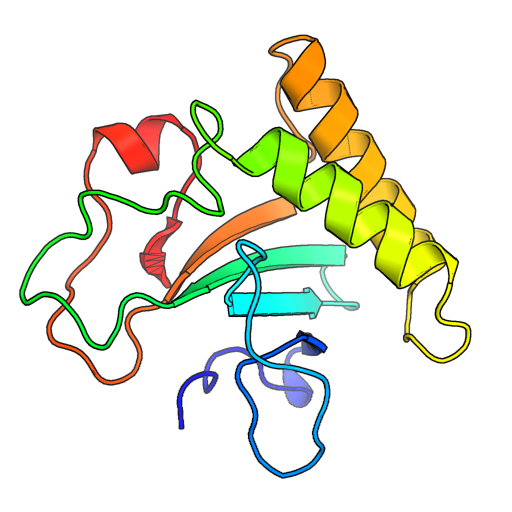HR A 1 81 ? -13.031 9.481 6.281 1.00 86.31 81 THR A C 1
ATOM 615 O O . THR A 1 81 ? -13.870 9.446 7.180 1.00 86.31 81 THR A O 1
ATOM 618 N N . GLY A 1 82 ? -13.278 10.037 5.089 1.00 80.62 82 GLY A N 1
ATOM 619 C CA . GLY A 1 82 ? -14.539 10.691 4.725 1.00 80.62 82 GLY A CA 1
ATOM 620 C C . GLY A 1 82 ? -15.677 9.755 4.296 1.00 80.62 82 GLY A C 1
ATOM 621 O O . GLY A 1 82 ? -16.813 10.208 4.197 1.00 80.62 82 GLY A O 1
ATOM 622 N N . MET A 1 83 ? -15.414 8.467 4.055 1.00 79.31 83 MET A N 1
ATOM 623 C CA . MET A 1 83 ? -16.423 7.500 3.595 1.00 79.31 8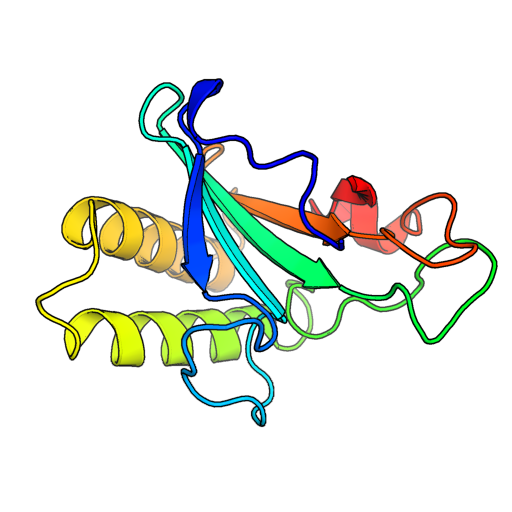3 MET A CA 1
ATOM 624 C C . MET A 1 83 ? -16.903 6.635 4.757 1.00 79.31 83 MET A C 1
ATOM 626 O O . MET A 1 83 ? -16.080 5.996 5.402 1.00 79.31 83 MET A O 1
ATOM 630 N N . SER A 1 84 ? -18.200 6.590 5.059 1.00 75.75 84 SER A N 1
ATOM 631 C CA . SER A 1 84 ? -18.759 5.796 6.172 1.00 75.75 84 SER A CA 1
ATOM 632 C C . SER A 1 84 ? -19.156 4.368 5.795 1.00 75.75 84 SER A C 1
ATOM 634 O O . SER A 1 84 ? -19.298 3.526 6.679 1.00 75.75 84 SER A O 1
ATOM 636 N N . ASP A 1 85 ? -19.285 4.085 4.506 1.00 79.12 85 ASP A N 1
ATOM 637 C CA . ASP A 1 85 ? -19.876 2.882 3.919 1.00 79.12 85 ASP A CA 1
ATOM 638 C C . ASP A 1 85 ? -18.844 1.875 3.384 1.00 79.12 85 ASP A C 1
ATOM 640 O O . ASP A 1 85 ? -19.198 0.906 2.717 1.00 79.12 85 ASP A O 1
ATOM 644 N N . VAL A 1 86 ? -17.563 2.059 3.711 1.00 78.88 86 VAL A N 1
ATOM 645 C CA . VAL A 1 86 ? -16.494 1.144 3.294 1.00 78.88 86 VAL A CA 1
ATOM 646 C C . VAL A 1 86 ? -16.394 -0.049 4.261 1.00 78.88 86 VAL A C 1
ATOM 648 O O . VAL A 1 86 ? -16.125 0.145 5.455 1.00 78.88 86 VAL A O 1
ATOM 651 N N . PRO A 1 87 ? -16.548 -1.299 3.784 1.00 81.25 87 PRO A N 1
ATOM 652 C CA . PRO A 1 87 ? -16.323 -2.486 4.603 1.00 81.25 87 PRO A CA 1
ATOM 653 C C . PRO A 1 87 ? -14.904 -2.510 5.173 1.00 81.25 87 PRO A C 1
ATOM 655 O O . PRO A 1 87 ? -13.947 -2.158 4.490 1.00 81.25 87 PRO A O 1
ATOM 658 N N . ASN A 1 88 ? -14.751 -2.926 6.434 1.00 87.00 88 ASN A N 1
ATOM 659 C CA . ASN A 1 88 ? -13.445 -3.051 7.099 1.00 87.00 88 ASN A CA 1
ATOM 660 C C . ASN A 1 88 ? -12.603 -1.754 7.124 1.00 87.00 88 ASN A C 1
ATOM 662 O O . ASN A 1 88 ? -11.401 -1.794 7.385 1.00 87.00 88 ASN A O 1
ATOM 666 N N . ARG A 1 89 ? -13.231 -0.587 6.913 1.00 87.38 89 ARG A N 1
ATOM 667 C CA . ARG A 1 89 ? -12.572 0.725 6.802 1.00 87.38 89 ARG A CA 1
ATOM 668 C C . ARG A 1 89 ? -11.563 1.016 7.902 1.00 87.38 89 ARG A C 1
ATOM 670 O O . ARG A 1 89 ? -10.482 1.509 7.608 1.00 87.38 89 ARG A O 1
ATOM 677 N N . ILE A 1 90 ? -11.918 0.747 9.160 1.00 90.81 90 ILE A N 1
ATOM 678 C CA . ILE A 1 90 ? -11.041 1.025 10.308 1.00 90.81 90 ILE A CA 1
ATOM 679 C C . ILE A 1 90 ? -9.732 0.251 10.149 1.00 90.81 90 ILE A C 1
ATOM 681 O O . ILE A 1 90 ? -8.658 0.847 10.201 1.00 90.81 90 ILE A O 1
ATOM 685 N N . ARG A 1 91 ? -9.827 -1.048 9.848 1.00 93.00 91 ARG A N 1
ATOM 686 C CA . ARG A 1 91 ? -8.661 -1.904 9.650 1.00 93.00 91 ARG A CA 1
ATOM 687 C C . ARG A 1 91 ? -7.831 -1.476 8.442 1.00 93.00 91 ARG A C 1
ATOM 689 O O . ARG A 1 91 ? -6.610 -1.410 8.519 1.00 93.00 91 ARG A O 1
ATOM 696 N N . ILE A 1 92 ? -8.485 -1.124 7.339 1.00 90.62 92 ILE A N 1
ATOM 697 C CA . ILE A 1 92 ? -7.802 -0.639 6.134 1.00 90.62 92 ILE A CA 1
ATOM 698 C C . ILE A 1 92 ? -7.051 0.670 6.428 1.00 90.62 92 ILE A C 1
ATOM 700 O O . ILE A 1 92 ? -5.886 0.804 6.060 1.00 90.62 92 ILE A O 1
ATOM 704 N N . LEU A 1 93 ? -7.669 1.614 7.146 1.00 91.88 93 LEU A N 1
ATOM 705 C CA . LEU A 1 93 ? -7.028 2.866 7.560 1.00 91.88 93 LEU A CA 1
ATOM 706 C C . LEU A 1 93 ? -5.815 2.628 8.467 1.00 91.88 93 LEU A C 1
ATOM 708 O O . LEU A 1 93 ? -4.801 3.306 8.304 1.00 91.88 93 LEU A O 1
ATOM 712 N N . GLU A 1 94 ? -5.890 1.677 9.400 1.00 94.75 94 GLU A N 1
ATOM 713 C CA . GLU A 1 94 ? -4.739 1.274 10.219 1.00 94.75 94 GLU A CA 1
ATOM 714 C C . GLU A 1 94 ? -3.582 0.773 9.351 1.00 94.75 94 GLU A C 1
ATOM 716 O O . GLU A 1 94 ? -2.450 1.233 9.509 1.00 94.75 94 GLU A O 1
ATOM 721 N N . LEU A 1 95 ? -3.866 -0.121 8.400 1.00 94.25 95 LEU A N 1
ATOM 722 C CA . LEU A 1 95 ? -2.867 -0.686 7.493 1.00 94.25 95 LEU A CA 1
ATOM 723 C C . LEU A 1 95 ? -2.219 0.388 6.607 1.00 94.25 95 LEU A C 1
ATOM 725 O O . LEU A 1 95 ? -0.993 0.419 6.468 1.00 94.25 95 LEU A O 1
ATOM 729 N N . LEU A 1 96 ? -3.016 1.306 6.055 1.00 92.81 96 LEU A N 1
ATOM 730 C CA . LEU A 1 96 ? -2.521 2.422 5.244 1.00 92.81 96 LEU A CA 1
ATOM 731 C C . LEU A 1 96 ? -1.634 3.369 6.060 1.00 92.81 96 LEU A C 1
ATOM 733 O O . LEU A 1 96 ? -0.541 3.723 5.616 1.00 92.81 96 LEU A O 1
ATOM 737 N N . ARG A 1 97 ? -2.060 3.741 7.275 1.00 94.88 97 ARG A N 1
ATOM 738 C CA . ARG A 1 97 ? -1.273 4.595 8.181 1.00 94.88 97 ARG A CA 1
ATOM 739 C C . ARG A 1 97 ? 0.027 3.919 8.605 1.00 94.88 97 ARG A C 1
ATOM 741 O O . ARG A 1 97 ? 1.074 4.560 8.581 1.00 94.88 97 ARG A O 1
ATOM 748 N N . ALA A 1 98 ? -0.013 2.625 8.922 1.00 93.44 98 ALA A N 1
ATOM 749 C CA . ALA A 1 98 ? 1.177 1.849 9.258 1.00 93.44 98 ALA A CA 1
ATOM 750 C C . ALA A 1 98 ? 2.163 1.790 8.081 1.00 93.44 98 ALA A C 1
ATOM 752 O O . ALA A 1 98 ? 3.358 2.032 8.260 1.00 93.44 98 ALA A O 1
ATOM 753 N N . LYS A 1 99 ? 1.674 1.548 6.857 1.00 92.94 99 LYS A N 1
ATOM 754 C CA . LYS A 1 99 ? 2.509 1.576 5.648 1.00 92.94 99 LYS A CA 1
ATOM 755 C C . LYS A 1 99 ? 3.111 2.959 5.406 1.00 92.94 99 LYS A C 1
ATOM 757 O O . LYS A 1 99 ? 4.293 3.052 5.081 1.00 92.94 99 LYS A O 1
ATOM 762 N N . ARG A 1 100 ? 2.328 4.024 5.591 1.00 93.00 100 ARG A N 1
ATOM 763 C CA . ARG A 1 100 ? 2.785 5.408 5.428 1.00 93.00 100 ARG A CA 1
ATOM 764 C C . ARG A 1 100 ? 3.869 5.786 6.436 1.00 93.00 100 ARG A C 1
ATOM 766 O O . ARG A 1 100 ? 4.855 6.415 6.050 1.00 93.00 100 ARG A O 1
ATOM 773 N N . ALA A 1 101 ? 3.698 5.379 7.692 1.00 92.75 101 ALA A N 1
ATOM 774 C CA . ALA A 1 101 ? 4.676 5.587 8.753 1.00 92.75 101 ALA A CA 1
ATOM 775 C C . ALA A 1 101 ? 5.978 4.823 8.473 1.00 92.75 101 ALA A C 1
ATOM 777 O O . ALA A 1 101 ? 7.052 5.414 8.540 1.00 92.75 101 ALA A O 1
ATOM 778 N N . ALA A 1 102 ? 5.887 3.549 8.075 1.00 91.00 102 ALA A N 1
ATOM 779 C CA . ALA A 1 102 ? 7.053 2.750 7.698 1.00 91.00 102 ALA A CA 1
ATOM 780 C C . ALA A 1 102 ? 7.818 3.366 6.517 1.00 91.00 102 ALA A C 1
ATOM 782 O O . ALA A 1 102 ? 9.043 3.434 6.529 1.00 91.00 102 ALA A O 1
ATOM 783 N N . LEU A 1 103 ? 7.096 3.897 5.524 1.00 89.44 103 LEU A N 1
ATOM 784 C CA . LEU A 1 103 ? 7.709 4.596 4.398 1.00 89.44 103 LEU A CA 1
ATOM 785 C C . LEU A 1 103 ? 8.449 5.870 4.833 1.00 89.44 103 LEU A C 1
ATOM 787 O O . LEU A 1 103 ? 9.513 6.163 4.300 1.00 89.44 103 LEU A O 1
ATOM 791 N N . ALA A 1 104 ? 7.911 6.614 5.804 1.00 89.38 104 ALA A N 1
ATOM 792 C CA . ALA A 1 104 ? 8.542 7.831 6.317 1.00 89.38 104 ALA A CA 1
ATOM 793 C C . ALA A 1 104 ? 9.839 7.552 7.095 1.00 89.38 104 ALA A C 1
ATOM 795 O O . ALA A 1 104 ? 10.750 8.374 7.075 1.00 89.38 104 ALA A O 1
ATOM 796 N N . THR A 1 105 ? 9.928 6.405 7.770 1.00 89.06 105 THR A N 1
ATOM 797 C CA . THR A 1 105 ? 11.095 6.020 8.579 1.00 89.06 105 THR A CA 1
ATOM 798 C C . THR A 1 105 ? 12.079 5.113 7.840 1.00 89.06 105 THR A C 1
ATOM 800 O O . THR A 1 105 ? 13.135 4.796 8.381 1.00 89.06 105 THR A O 1
ATOM 803 N N . GLY A 1 106 ? 11.742 4.661 6.626 1.00 85.06 106 GLY A N 1
ATOM 804 C CA . GLY A 1 106 ? 12.499 3.630 5.910 1.00 85.06 106 GLY A CA 1
ATOM 805 C C . GLY A 1 106 ? 12.411 2.241 6.556 1.00 85.06 106 GLY A C 1
ATOM 806 O O . GLY A 1 106 ? 13.161 1.342 6.178 1.00 85.06 106 GLY A O 1
ATOM 807 N N . ALA A 1 107 ? 11.516 2.052 7.531 1.00 87.69 107 ALA A N 1
ATOM 808 C CA . ALA A 1 107 ? 11.303 0.770 8.183 1.00 87.69 107 ALA A CA 1
ATOM 809 C C . ALA A 1 107 ? 10.578 -0.219 7.250 1.00 87.69 107 ALA A C 1
ATOM 811 O O . ALA A 1 107 ? 9.851 0.190 6.336 1.00 87.69 107 ALA A O 1
ATOM 812 N N . PRO A 1 108 ? 10.709 -1.537 7.488 1.00 84.88 108 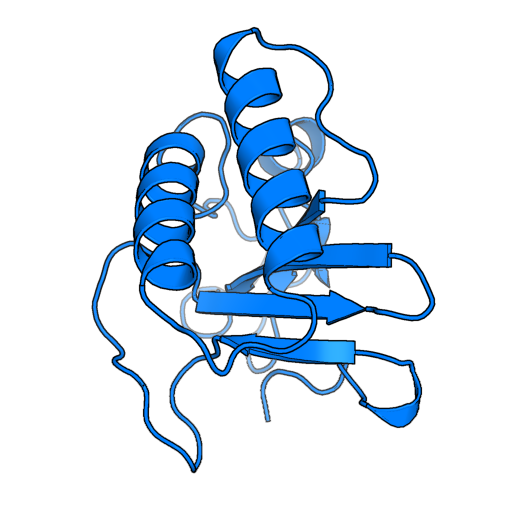PRO A N 1
ATOM 813 C CA . PRO A 1 108 ? 9.879 -2.526 6.816 1.00 84.88 108 PRO A CA 1
ATOM 814 C C . PRO A 1 108 ? 8.389 -2.219 7.024 1.00 84.88 108 PRO A C 1
ATOM 816 O O . PRO A 1 108 ? 7.932 -2.006 8.146 1.00 84.88 108 PRO A O 1
ATOM 819 N N . GLY A 1 109 ? 7.629 -2.178 5.928 1.00 84.81 109 GLY A N 1
ATOM 820 C CA . GLY A 1 109 ? 6.180 -1.990 5.988 1.00 84.81 109 GLY A CA 1
ATOM 821 C C . GLY A 1 109 ? 5.452 -3.211 6.564 1.00 84.81 109 GLY A C 1
ATOM 822 O O . GLY A 1 109 ? 6.026 -4.301 6.602 1.00 84.81 109 GLY A O 1
ATOM 823 N N . PRO A 1 110 ? 4.177 -3.061 6.962 1.00 91.38 110 PRO A N 1
ATOM 824 C CA . PRO A 1 110 ? 3.358 -4.194 7.385 1.00 91.38 110 PRO A CA 1
ATOM 825 C C . PRO A 1 110 ? 3.295 -5.248 6.271 1.00 91.38 110 PRO A C 1
ATOM 827 O O . PRO A 1 110 ? 3.032 -4.907 5.114 1.00 91.38 110 PRO A O 1
ATOM 830 N N . SER A 1 111 ? 3.512 -6.521 6.616 1.00 91.25 111 SER A N 1
ATOM 831 C CA . SER A 1 111 ? 3.456 -7.649 5.670 1.00 91.25 111 SER A CA 1
ATOM 832 C C . SER A 1 111 ? 2.065 -7.836 5.060 1.00 91.25 111 SER A C 1
ATOM 834 O O . SER A 1 111 ? 1.923 -8.419 3.987 1.00 91.25 111 SER A O 1
ATOM 836 N N . GLN A 1 112 ? 1.052 -7.283 5.723 1.00 94.50 112 GLN A N 1
ATOM 837 C CA . GLN A 1 112 ? -0.330 -7.227 5.281 1.00 94.50 112 GLN A CA 1
ATOM 838 C C . GLN A 1 112 ? -0.544 -6.308 4.076 1.00 94.50 112 GLN A C 1
ATOM 840 O O . GLN A 1 112 ? -1.524 -6.489 3.365 1.00 94.50 112 GLN A O 1
ATOM 845 N N . VAL A 1 113 ? 0.331 -5.324 3.829 1.00 91.44 113 VAL A N 1
ATOM 846 C CA . VAL A 1 113 ? 0.149 -4.353 2.737 1.00 91.44 113 VAL A CA 1
ATOM 847 C C . VAL A 1 113 ? 1.082 -4.668 1.580 1.00 91.44 113 VAL A C 1
ATOM 849 O O . VAL A 1 113 ? 2.297 -4.447 1.656 1.00 91.44 113 VAL A O 1
ATOM 852 N N . ARG A 1 114 ? 0.494 -5.124 0.476 1.00 91.88 114 ARG A N 1
ATOM 853 C CA . ARG A 1 114 ? 1.204 -5.507 -0.744 1.00 91.88 114 ARG A CA 1
ATOM 854 C C . ARG A 1 114 ? 1.036 -4.449 -1.823 1.00 91.88 114 ARG A C 1
ATOM 856 O O . ARG A 1 114 ? -0.037 -3.882 -2.005 1.00 91.88 114 ARG A O 1
ATOM 863 N N . LEU A 1 115 ? 2.122 -4.199 -2.543 1.00 87.62 115 LEU A N 1
ATOM 864 C CA . LEU A 1 115 ? 2.155 -3.311 -3.699 1.00 87.62 115 LEU A CA 1
ATOM 865 C C . LEU A 1 115 ? 2.085 -4.198 -4.938 1.00 87.62 115 LEU A C 1
ATOM 867 O O . LEU A 1 115 ? 3.018 -4.957 -5.197 1.00 87.62 115 LEU A O 1
ATOM 871 N N . VAL A 1 116 ? 0.973 -4.153 -5.661 1.00 84.25 116 VAL A N 1
ATOM 872 C CA . VAL A 1 116 ? 0.672 -5.110 -6.727 1.00 84.25 116 VAL A CA 1
ATOM 873 C C . VAL A 1 116 ? 0.548 -4.384 -8.057 1.00 84.25 116 VAL A C 1
ATOM 875 O O . VAL A 1 116 ? -0.254 -3.470 -8.210 1.00 84.25 116 VAL A O 1
ATOM 878 N N . VAL A 1 117 ? 1.320 -4.822 -9.044 1.00 78.06 117 VAL A N 1
ATOM 879 C CA . VAL A 1 117 ? 1.083 -4.484 -10.446 1.00 78.06 117 VAL A CA 1
ATOM 880 C C . VAL A 1 117 ? 0.249 -5.590 -11.063 1.00 78.06 117 VAL A C 1
ATOM 882 O O . VAL A 1 117 ? 0.678 -6.746 -11.064 1.00 78.06 117 VAL A O 1
ATOM 885 N N . THR A 1 118 ? -0.911 -5.240 -11.611 1.00 73.19 118 THR A N 1
ATOM 886 C CA . THR A 1 118 ? -1.707 -6.180 -12.407 1.00 73.19 118 THR A CA 1
ATOM 887 C C . THR A 1 118 ? -1.452 -5.978 -13.896 1.00 73.19 118 THR A C 1
ATOM 889 O O . THR A 1 118 ? -1.220 -4.862 -14.377 1.00 73.19 118 THR A O 1
ATOM 892 N N . HIS A 1 119 ? -1.475 -7.089 -14.628 1.00 66.19 119 HIS A N 1
ATOM 893 C CA . HIS A 1 119 ? -1.251 -7.146 -16.075 1.00 66.19 119 HIS A CA 1
ATOM 894 C C . HIS A 1 119 ? -2.473 -7.659 -16.854 1.00 66.19 119 HIS A C 1
ATOM 896 O O . HIS A 1 119 ? -2.377 -7.927 -18.054 1.00 66.19 119 HIS A O 1
ATOM 902 N N . GLU A 1 120 ? -3.630 -7.780 -16.194 1.00 58.00 120 GLU A N 1
ATOM 903 C CA . GLU A 1 120 ? -4.844 -8.340 -16.790 1.00 58.00 120 GLU A CA 1
ATOM 904 C C . GLU A 1 120 ? -5.272 -7.559 -18.048 1.00 58.00 120 GLU A C 1
ATOM 906 O O . GLU A 1 120 ? -5.660 -6.395 -17.975 1.00 58.00 120 GLU A O 1
ATOM 911 N N . GLY A 1 121 ? -5.223 -8.219 -19.212 1.00 50.59 121 GLY A N 1
ATOM 912 C CA . GLY A 1 121 ? -5.585 -7.645 -20.515 1.00 50.59 121 GLY A CA 1
ATOM 913 C C . GLY A 1 121 ? -4.414 -7.152 -21.379 1.00 50.59 121 GLY A C 1
ATOM 914 O O . GLY A 1 121 ? -4.670 -6.675 -22.481 1.00 50.59 121 GLY A O 1
ATOM 915 N N . GLY A 1 122 ? -3.159 -7.281 -20.923 1.00 54.50 122 GLY A N 1
ATOM 916 C CA . GLY A 1 122 ? -1.956 -6.841 -21.649 1.00 54.50 122 GLY A CA 1
ATOM 917 C C . GLY A 1 122 ? -0.891 -7.928 -21.869 1.00 54.50 122 GLY A C 1
ATOM 918 O O . GLY A 1 122 ? -1.030 -9.060 -21.421 1.00 54.50 122 GLY A O 1
ATOM 919 N N . GLN A 1 123 ? 0.211 -7.569 -22.541 1.00 51.56 123 GLN A N 1
ATOM 920 C CA . GLN A 1 123 ? 1.368 -8.449 -22.824 1.00 51.56 123 GLN A CA 1
ATOM 921 C C . GLN A 1 123 ? 2.484 -8.365 -21.759 1.00 51.56 123 GLN A C 1
ATOM 923 O O . GLN A 1 123 ? 3.652 -8.662 -22.023 1.00 51.56 123 GLN A O 1
ATOM 928 N N . THR A 1 124 ? 2.165 -7.879 -20.563 1.00 56.91 124 THR A N 1
ATOM 929 C CA . THR A 1 124 ? 3.150 -7.712 -19.493 1.00 56.91 124 THR A CA 1
ATOM 930 C C . THR A 1 124 ? 3.402 -9.047 -18.790 1.00 56.91 124 THR A C 1
ATOM 932 O O . THR A 1 124 ? 2.463 -9.701 -18.357 1.00 56.91 124 THR A O 1
ATOM 935 N N . THR A 1 125 ? 4.671 -9.436 -18.649 1.00 60.56 125 THR A N 1
ATOM 936 C CA . THR A 1 125 ? 5.095 -10.733 -18.079 1.00 60.56 125 THR A CA 1
ATOM 937 C C . THR A 1 125 ? 5.586 -10.646 -16.630 1.00 60.56 125 THR A C 1
ATOM 939 O O . THR A 1 125 ? 5.962 -11.660 -16.049 1.00 60.56 125 THR A O 1
ATOM 942 N N . GLY A 1 126 ? 5.635 -9.443 -16.047 1.00 66.75 126 GLY A N 1
ATOM 943 C CA . GLY A 1 126 ? 6.117 -9.222 -14.684 1.00 66.75 126 GLY A CA 1
ATOM 944 C C . GLY A 1 126 ? 6.545 -7.779 -14.401 1.00 66.75 126 GLY A C 1
ATOM 945 O O . GLY A 1 126 ? 6.326 -6.862 -15.197 1.00 66.75 126 GLY A O 1
ATOM 946 N N . VAL A 1 127 ? 7.187 -7.580 -13.251 1.00 67.12 127 VAL A N 1
ATOM 947 C CA . VAL A 1 127 ? 7.798 -6.307 -12.827 1.00 67.12 127 VAL A CA 1
ATOM 948 C C . VAL A 1 127 ? 9.325 -6.385 -12.891 1.00 67.12 127 VAL A C 1
ATOM 950 O O . VAL A 1 127 ? 9.907 -7.452 -12.705 1.00 67.12 127 VAL A O 1
ATOM 953 N N . SER A 1 128 ? 9.990 -5.261 -13.164 1.00 72.75 128 SER A N 1
ATOM 954 C CA . SER A 1 128 ? 11.457 -5.199 -13.225 1.00 72.75 128 SER A CA 1
ATOM 955 C C . SER A 1 128 ? 12.121 -5.471 -11.862 1.00 72.75 128 SER A C 1
ATOM 957 O O . SER A 1 128 ? 11.541 -5.192 -10.811 1.00 72.75 128 SER A O 1
ATOM 959 N N . ALA A 1 129 ? 13.370 -5.959 -11.860 1.00 75.69 129 ALA A N 1
ATOM 960 C CA . ALA A 1 129 ? 14.123 -6.225 -10.625 1.00 75.69 129 ALA A CA 1
ATOM 961 C C . ALA A 1 129 ? 14.208 -5.013 -9.661 1.00 75.69 129 ALA A C 1
ATOM 963 O O . ALA A 1 129 ? 14.050 -5.211 -8.456 1.00 75.69 129 ALA A O 1
ATOM 964 N N . PRO A 1 130 ? 14.360 -3.755 -10.135 1.00 75.00 130 PRO A N 1
ATOM 965 C CA . PRO A 1 130 ? 14.294 -2.578 -9.263 1.00 75.00 130 PRO A CA 1
ATOM 966 C C . PRO A 1 130 ? 12.939 -2.349 -8.576 1.00 75.00 130 PRO A C 1
ATOM 968 O O . PRO A 1 130 ? 12.898 -1.732 -7.517 1.00 75.00 130 PRO A O 1
ATOM 971 N N . LEU A 1 131 ? 11.828 -2.793 -9.171 1.00 73.00 131 LEU A N 1
ATOM 972 C CA . LEU A 1 131 ? 10.507 -2.721 -8.539 1.00 73.00 131 LEU A CA 1
ATOM 973 C C . LEU A 1 131 ? 10.324 -3.865 -7.534 1.00 73.00 131 LEU A C 1
ATOM 975 O O . LEU A 1 131 ? 9.837 -3.633 -6.427 1.00 73.00 131 LEU A O 1
ATOM 979 N N . GLN A 1 132 ? 10.797 -5.066 -7.875 1.00 78.62 132 GLN A N 1
ATOM 980 C CA . GLN A 1 132 ? 10.786 -6.218 -6.967 1.00 78.62 132 GLN A CA 1
ATOM 981 C C . GLN A 1 132 ? 11.584 -5.949 -5.689 1.00 78.62 132 GLN A C 1
ATOM 983 O O . GLN A 1 132 ? 11.088 -6.210 -4.595 1.00 78.62 132 GLN A O 1
ATOM 988 N N . SER A 1 133 ? 12.778 -5.355 -5.799 1.00 78.75 133 SER A N 1
ATOM 989 C CA . SER A 1 133 ? 13.605 -5.014 -4.631 1.00 78.75 133 SER A CA 1
ATOM 990 C C . SER A 1 133 ? 12.965 -3.968 -3.712 1.00 78.75 133 SER A C 1
ATOM 992 O O . SER A 1 133 ? 13.339 -3.860 -2.548 1.00 78.75 133 SER A O 1
ATOM 994 N N . ARG A 1 134 ? 11.966 -3.227 -4.207 1.00 78.56 134 ARG A N 1
ATOM 995 C CA . ARG A 1 134 ? 11.169 -2.255 -3.442 1.00 78.56 134 ARG A CA 1
ATOM 996 C C . ARG A 1 134 ? 9.842 -2.830 -2.934 1.00 78.56 134 ARG A C 1
ATOM 998 O O . ARG A 1 134 ? 9.022 -2.091 -2.394 1.00 78.56 134 ARG A O 1
ATOM 1005 N N . GLY A 1 135 ? 9.625 -4.136 -3.093 1.00 77.50 135 GLY A N 1
ATOM 1006 C CA . GLY A 1 135 ? 8.441 -4.841 -2.599 1.00 77.50 135 GLY A CA 1
ATOM 1007 C C . GLY A 1 135 ? 7.223 -4.768 -3.519 1.00 77.50 135 GLY A C 1
ATOM 1008 O O . GLY A 1 135 ? 6.125 -5.110 -3.083 1.00 77.50 135 GLY A O 1
ATOM 1009 N N . VAL A 1 136 ? 7.396 -4.332 -4.771 1.00 79.56 136 VAL A N 1
ATOM 1010 C CA . VAL A 1 136 ? 6.343 -4.392 -5.790 1.00 79.56 136 VAL A CA 1
ATOM 1011 C C . VAL A 1 136 ? 6.315 -5.788 -6.403 1.00 79.56 136 VAL A C 1
ATOM 1013 O O . VAL A 1 136 ? 7.342 -6.315 -6.827 1.00 79.56 136 VAL A O 1
ATOM 1016 N N . GLN A 1 137 ? 5.131 -6.382 -6.467 1.00 81.81 137 GLN A N 1
ATOM 1017 C CA . GLN A 1 137 ? 4.905 -7.733 -6.967 1.00 81.81 137 GLN A CA 1
ATOM 1018 C C . GLN A 1 137 ? 4.001 -7.685 -8.196 1.00 81.81 137 GLN A C 1
ATOM 1020 O O . GLN A 1 137 ? 3.133 -6.823 -8.296 1.00 81.81 137 GLN A O 1
ATOM 1025 N N . SER A 1 138 ? 4.193 -8.607 -9.136 1.00 75.44 138 SER A N 1
ATOM 1026 C CA . SER A 1 138 ? 3.253 -8.809 -10.239 1.00 75.44 138 SER A CA 1
ATOM 1027 C C . SER A 1 138 ? 2.221 -9.860 -9.859 1.00 75.44 138 SER A C 1
ATOM 1029 O O . SER A 1 138 ? 2.586 -10.894 -9.294 1.00 75.44 138 SER A O 1
ATOM 1031 N N . ARG A 1 139 ? 0.961 -9.608 -10.208 1.00 70.00 139 ARG A N 1
ATOM 1032 C CA . ARG A 1 139 ? -0.135 -10.566 -10.086 1.00 70.00 139 ARG A CA 1
ATOM 1033 C C . ARG A 1 139 ? -0.933 -10.633 -11.373 1.00 70.00 139 ARG A C 1
ATOM 1035 O O . ARG A 1 139 ? -1.040 -9.586 -12.059 1.00 70.00 139 ARG A O 1
#

pLDDT: mean 74.32, std 16.85, range [30.62, 94.88]

Foldseek 3Di:
DFPPVQDVVQQKDWQDAQDDDDDDDDDDLAFNTWIARPVVRAIEREHEPQPPDAEADADSQNCQLVHCVLVNLVVVLVVLVPDPPGPPSVSVNVLSVQQNVCSVVVHDHDPRYAYEYENPNHNYPWHDPVRVVRRYGYD

Sequence (139 aa):
MGFQHYSQKDGWEFIQGPSGSQGHFVTGSSFDGMAYNKKLDLLDLIDNKSLNRAGNVSSATAIDPAKNLAQNLDAEIARLTGMSDVPNRIRILELLRAKRAALATGAPGPSQVRLVVTHEGGQTTGVSAPLQSRGVQSR